Protein AF-0000000080796968 (afdb_homodimer)

InterPro domains:
  IPR023811 Conserved hypothetical protein CHP04076 [TIGR04076] (2-85)

Radius of gyration: 16.12 Å; Cα contacts (8 Å, |Δi|>4): 370; chains: 2; bounding box: 34×41×34 Å

Nearest PDB structures (foldseek):
  2we7-assembly1_A-3  TM=5.070E-01  e=3.712E-02  Mycolicibacterium smegmatis MC2 155
  3sic-assembly1_I-2  TM=3.598E-01  e=1.577E+00  unclassified
  2we7-assembly1_A-3  TM=5.068E-01  e=3.157E-02  Mycolicibacterium smegmatis MC2 155
  3sic-assembly1_I-2  TM=3.578E-01  e=1.694E+00  unclassified
  4g59-assembly2_B  TM=3.024E-01  e=2.744E+00  Mus musculus

Foldseek 3Di:
DKKKKFWCDKFFDDPQRDDGGWMWMDAPLDGDDTPGPDDPQQCVQCVVVRVVVNVPDDSVVVVCPQQKDWRPDDPGIIIIIHMDDD/DKKKKFWQDKFFDDPQRDDGGWMWMDAPLDGDDTPGPDDPQQCVQCVVVRVVVNVPDDSVVVVCPQQKDWRPDPPGIIIIIHMDDD

pLDDT: mean 94.82, std 6.51, range [63.03, 98.88]

Solvent-accessible surface area (backbone atoms only — not comparable to full-atom values): 9416 Å² total; per-residue (Å²): 113,32,40,35,39,30,29,72,40,71,40,78,53,53,92,78,63,76,48,69,70,39,37,42,32,32,42,90,65,16,46,65,49,60,71,58,64,41,41,45,65,45,44,64,73,40,45,68,58,51,55,45,38,74,73,69,46,57,49,53,84,75,69,22,66,91,22,44,49,65,37,79,55,80,82,54,23,42,42,30,27,36,54,43,80,90,115,31,41,33,39,29,30,72,40,70,38,79,54,52,93,77,63,76,49,68,70,39,38,42,32,30,44,89,65,15,46,66,49,58,71,57,62,42,43,46,64,47,46,64,74,39,45,68,59,52,56,44,38,74,73,70,45,55,50,52,84,75,69,21,64,92,22,45,50,63,38,79,56,78,83,54,24,42,44,29,27,37,52,43,80,88

Organism: Ignicoccus hospitalis (strain KIN4/I / DSM 18386 / JCM 14125) (NCBI:txid453591)

Structure (mmCIF, N/CA/C/O backbone):
data_AF-0000000080796968-model_v1
#
loop_
_entity.id
_entity.type
_entity.pdbx_description
1 polymer 'TIGR04076 family protein'
#
loop_
_atom_site.group_PDB
_atom_site.id
_atom_site.type_symbol
_atom_site.label_atom_id
_atom_site.label_alt_id
_atom_site.label_comp_id
_atom_site.label_asym_id
_atom_site.label_entity_id
_atom_site.label_seq_id
_atom_site.pdbx_PDB_ins_code
_atom_site.Cartn_x
_atom_site.Cartn_y
_atom_site.Cartn_z
_atom_site.occupancy
_atom_site.B_iso_or_equiv
_atom_site.auth_seq_id
_atom_site.auth_comp_id
_atom_site.auth_asym_id
_atom_site.auth_atom_id
_atom_site.pdbx_PDB_model_num
ATOM 1 N N . MET A 1 1 ? -17.609 6.738 -0.868 1 92.56 1 MET A N 1
ATOM 2 C CA . MET A 1 1 ? -16.75 7.438 0.094 1 92.56 1 MET A CA 1
ATOM 3 C C . MET A 1 1 ? -15.281 7.305 -0.282 1 92.56 1 MET A C 1
ATOM 5 O O . MET A 1 1 ? -14.805 6.207 -0.578 1 92.56 1 MET A O 1
ATOM 9 N N . LYS A 1 2 ? -14.695 8.477 -0.425 1 97.19 2 LYS A N 1
ATOM 10 C CA . LYS A 1 2 ? -13.297 8.555 -0.827 1 97.19 2 LYS A CA 1
ATOM 11 C C . LYS A 1 2 ? -12.422 9.078 0.313 1 97.19 2 LYS A C 1
ATOM 13 O O . LYS A 1 2 ? -12.844 9.953 1.07 1 97.19 2 LYS A O 1
ATOM 18 N N . VAL A 1 3 ? -11.289 8.461 0.49 1 98.69 3 VAL A N 1
ATOM 19 C CA . VAL A 1 3 ? -10.305 8.953 1.45 1 98.69 3 VAL A CA 1
ATOM 20 C C . VAL A 1 3 ? -9.031 9.367 0.719 1 98.69 3 VAL A C 1
ATOM 22 O O . VAL A 1 3 ? -8.477 8.586 -0.062 1 98.69 3 VAL A O 1
ATOM 25 N N . CYS A 1 4 ? -8.625 10.555 0.984 1 98.69 4 CYS A N 1
ATOM 26 C CA . CYS A 1 4 ? -7.402 11.031 0.353 1 98.69 4 CYS A CA 1
ATOM 27 C C . CYS A 1 4 ? -6.406 11.523 1.396 1 98.69 4 CYS A C 1
ATOM 29 O O . CYS A 1 4 ? -6.797 12.148 2.385 1 98.69 4 CYS A O 1
ATOM 31 N N . MET A 1 5 ? -5.168 11.188 1.136 1 98.44 5 MET A N 1
ATOM 32 C CA . MET A 1 5 ? -4.074 11.797 1.89 1 98.44 5 MET A CA 1
ATOM 33 C C . MET A 1 5 ? -3.33 12.82 1.036 1 98.44 5 MET A C 1
ATOM 35 O O . MET A 1 5 ? -2.785 12.477 -0.014 1 98.44 5 MET A O 1
ATOM 39 N N . ARG A 1 6 ? -3.268 14.031 1.568 1 98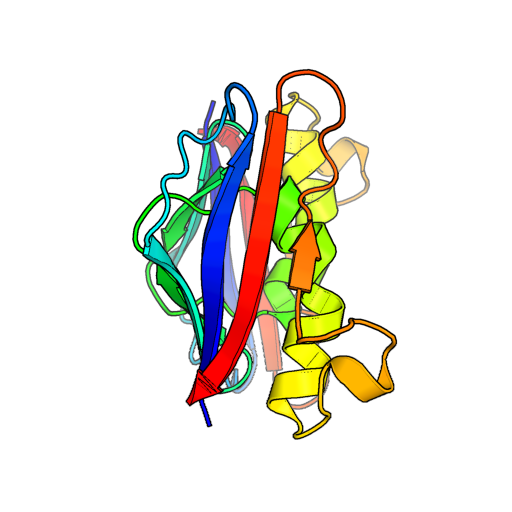.5 6 ARG A N 1
ATOM 40 C CA . ARG A 1 6 ? -2.65 15.133 0.835 1 98.5 6 ARG A CA 1
ATOM 41 C C . ARG A 1 6 ? -1.44 15.68 1.585 1 98.5 6 ARG A C 1
ATOM 43 O O . ARG A 1 6 ? -1.513 15.938 2.787 1 98.5 6 ARG A O 1
ATOM 50 N N . VAL A 1 7 ? -0.369 15.898 0.806 1 98.06 7 VAL A N 1
ATOM 51 C CA . VAL A 1 7 ? 0.823 16.484 1.412 1 98.06 7 VAL A CA 1
ATOM 52 C C . VAL A 1 7 ? 0.556 17.938 1.777 1 98.06 7 VAL A C 1
ATOM 54 O O . VAL A 1 7 ? 0.156 18.734 0.926 1 98.06 7 VAL A O 1
ATOM 57 N N . VAL A 1 8 ? 0.824 18.297 3.041 1 98.12 8 VAL A N 1
ATOM 58 C CA . VAL A 1 8 ? 0.531 19.641 3.488 1 98.12 8 VAL A CA 1
ATOM 59 C C . VAL A 1 8 ? 1.811 20.312 3.986 1 98.12 8 VAL A C 1
ATOM 61 O O . VAL A 1 8 ? 1.855 21.531 4.156 1 98.12 8 VAL A O 1
ATOM 64 N N . LYS A 1 9 ? 2.832 19.547 4.242 1 96.25 9 LYS A N 1
ATOM 65 C CA . LYS A 1 9 ? 4.102 20.094 4.707 1 96.25 9 LYS A CA 1
ATOM 66 C C . LYS A 1 9 ? 5.266 19.188 4.324 1 96.25 9 LYS A C 1
ATOM 68 O O . LYS A 1 9 ? 5.168 17.953 4.434 1 96.25 9 LYS A O 1
ATOM 73 N N . VAL A 1 10 ? 6.297 19.812 3.814 1 94.56 10 VAL A N 1
ATOM 74 C CA . VAL A 1 10 ? 7.551 19.109 3.545 1 94.56 10 VAL A CA 1
ATOM 75 C C . VAL A 1 10 ? 8.703 19.812 4.258 1 94.56 10 VAL A C 1
ATOM 77 O O . VAL A 1 10 ? 8.953 21 4.023 1 94.56 10 VAL A O 1
ATOM 80 N N . GLU A 1 11 ? 9.25 19.094 5.098 1 92.12 11 GLU A N 1
ATOM 81 C CA . GLU A 1 11 ? 10.445 19.594 5.766 1 92.12 11 GLU A CA 1
ATOM 82 C C . GLU A 1 11 ? 11.688 18.828 5.301 1 92.12 11 GLU A C 1
ATOM 84 O O . GLU A 1 11 ? 11.695 17.609 5.262 1 92.12 11 GLU A O 1
ATOM 89 N N . GLY A 1 12 ? 12.75 19.609 4.961 1 89.19 12 GLY A N 1
ATOM 90 C CA . GLY A 1 12 ? 13.93 18.953 4.422 1 89.19 12 GLY A CA 1
ATOM 91 C C . GLY A 1 12 ? 13.719 18.391 3.029 1 89.19 12 GLY A C 1
ATOM 92 O O . GLY A 1 12 ? 13.062 19.016 2.193 1 89.19 12 GLY A O 1
ATOM 93 N N . GLU A 1 13 ? 14.461 17.312 2.742 1 86.12 13 GLU A N 1
ATOM 94 C CA . GLU A 1 13 ? 14.352 16.672 1.433 1 86.12 13 GLU A CA 1
ATOM 95 C C . GLU A 1 13 ? 13.789 15.258 1.549 1 86.12 13 GLU A C 1
ATOM 97 O O . GLU A 1 13 ? 14.281 14.453 2.34 1 86.12 13 GLU A O 1
ATOM 102 N N . CYS A 1 14 ? 12.703 15.07 0.902 1 87.81 14 CYS A N 1
ATOM 103 C CA . CYS A 1 14 ? 12.094 13.742 0.838 1 87.81 14 CYS A CA 1
ATOM 104 C C . CYS A 1 14 ? 12.609 12.961 -0.36 1 87.81 14 CYS A C 1
ATOM 106 O O . CYS A 1 14 ? 12.602 13.461 -1.486 1 87.81 14 CYS A O 1
ATOM 108 N N . ALA A 1 15 ? 13.016 11.797 -0.134 1 86.06 15 ALA A N 1
ATOM 109 C CA . ALA A 1 15 ? 13.57 10.953 -1.192 1 86.06 15 ALA A CA 1
ATOM 110 C C . ALA A 1 15 ? 12.531 10.688 -2.279 1 86.06 15 ALA A C 1
ATOM 112 O O . ALA A 1 15 ? 12.883 10.531 -3.453 1 86.06 15 ALA A O 1
ATOM 113 N N . ALA A 1 16 ? 11.273 10.633 -1.904 1 89.69 16 ALA A N 1
ATOM 114 C CA . ALA A 1 16 ? 10.219 10.352 -2.869 1 89.69 16 ALA A CA 1
ATOM 115 C C . ALA A 1 16 ? 9.867 11.602 -3.68 1 89.69 16 ALA A C 1
ATOM 117 O O . ALA A 1 16 ? 9.133 11.516 -4.664 1 89.69 16 ALA A O 1
ATOM 118 N N . GLY A 1 17 ? 10.344 12.742 -3.246 1 92.56 17 GLY A N 1
ATOM 119 C CA . GLY A 1 17 ? 10.164 13.961 -4.02 1 92.56 17 GLY A CA 1
ATOM 120 C C . GLY A 1 17 ? 8.781 14.562 -3.869 1 92.56 17 GLY A C 1
ATOM 121 O O . GLY A 1 17 ? 8.281 15.219 -4.785 1 92.56 17 GLY A O 1
ATOM 122 N N . TYR A 1 18 ? 8.133 14.305 -2.775 1 95.31 18 TYR A N 1
ATOM 123 C CA . TYR A 1 18 ? 6.797 14.852 -2.555 1 95.31 18 TYR A CA 1
ATOM 124 C C . TYR A 1 18 ? 6.848 16.359 -2.406 1 95.31 18 TYR A C 1
ATOM 126 O O . TYR A 1 18 ? 7.816 16.906 -1.877 1 95.31 18 TYR A O 1
ATOM 134 N N . GLU A 1 19 ? 5.812 17.016 -2.887 1 96.06 19 GLU A N 1
ATOM 135 C CA . GLU A 1 19 ? 5.566 18.438 -2.717 1 96.06 19 GLU A CA 1
ATOM 136 C C . GLU A 1 19 ? 4.172 18.703 -2.162 1 96.06 19 GLU A C 1
ATOM 138 O O . GLU A 1 19 ? 3.27 17.875 -2.326 1 96.06 19 GLU A O 1
ATOM 143 N N . VAL A 1 20 ? 4.086 19.812 -1.538 1 97.56 20 VAL A N 1
ATOM 144 C CA . VAL A 1 20 ? 2.779 20.203 -1.013 1 97.56 20 VAL A CA 1
ATOM 145 C C . VAL A 1 20 ? 1.735 20.141 -2.125 1 97.56 20 VAL A C 1
ATOM 147 O O . VAL A 1 20 ? 1.971 20.625 -3.232 1 97.56 20 VAL A O 1
ATOM 150 N N . GLY A 1 21 ? 0.629 19.516 -1.88 1 98.31 21 GLY A N 1
ATOM 151 C CA . GLY A 1 21 ? -0.431 19.406 -2.869 1 98.31 21 GLY A CA 1
ATOM 152 C C . GLY A 1 21 ? -0.539 18.016 -3.473 1 98.31 21 GLY A C 1
ATOM 153 O O . GLY A 1 21 ? -1.586 17.656 -4.008 1 98.31 21 GLY A O 1
ATOM 154 N N . ASP A 1 22 ? 0.56 17.203 -3.484 1 98.19 22 ASP A N 1
ATOM 155 C CA . ASP A 1 22 ? 0.493 15.82 -3.934 1 98.19 22 ASP A CA 1
ATOM 156 C C . ASP A 1 22 ? -0.497 15.023 -3.092 1 98.19 22 ASP A C 1
ATOM 158 O O . ASP A 1 22 ? -0.634 15.258 -1.89 1 98.19 22 ASP A O 1
ATOM 162 N N . GLU A 1 23 ? -1.2 14.047 -3.736 1 98.38 23 GLU A N 1
ATOM 163 C CA . GLU A 1 23 ? -2.189 13.273 -2.988 1 98.38 23 GLU A CA 1
ATOM 164 C C . GLU A 1 23 ? -2.221 11.82 -3.453 1 98.38 23 GLU A C 1
ATOM 166 O O . GLU A 1 23 ? -1.837 11.516 -4.586 1 98.38 23 GLU A O 1
ATOM 171 N N . ILE A 1 24 ? -2.594 10.945 -2.66 1 98.62 24 ILE A N 1
ATOM 172 C CA . ILE A 1 24 ? -2.939 9.539 -2.848 1 98.62 24 ILE A CA 1
ATOM 173 C C . ILE A 1 24 ? -4.375 9.297 -2.393 1 98.62 24 ILE A C 1
ATOM 175 O O . ILE A 1 24 ? -4.742 9.633 -1.264 1 98.62 24 ILE A O 1
ATOM 179 N N . CYS A 1 25 ? -5.188 8.656 -3.246 1 98.88 25 CYS A N 1
ATOM 180 C CA . CYS A 1 25 ? -6.598 8.539 -2.889 1 98.88 25 CYS A CA 1
ATOM 181 C C . CYS A 1 25 ? -7.062 7.094 -2.969 1 98.88 25 CYS A C 1
ATOM 183 O O . CYS A 1 25 ? -6.547 6.316 -3.773 1 98.88 25 CYS A O 1
ATOM 185 N N . PHE A 1 26 ? -8.031 6.852 -2.186 1 98.75 26 PHE A N 1
ATOM 186 C CA . PHE A 1 26 ? -8.562 5.512 -1.976 1 98.75 26 PHE A CA 1
ATOM 187 C C . PHE A 1 26 ? -10.086 5.516 -2.053 1 98.75 26 PHE A C 1
ATOM 189 O O . PHE A 1 26 ? -10.734 6.465 -1.607 1 98.75 26 PHE A O 1
ATOM 196 N N . GLU A 1 27 ? -10.625 4.484 -2.559 1 98.06 27 GLU A N 1
ATOM 197 C CA . GLU A 1 27 ? -12.07 4.273 -2.641 1 98.06 27 GLU A CA 1
ATOM 198 C C . GLU A 1 27 ? -12.414 2.787 -2.662 1 98.06 27 GLU A C 1
ATOM 200 O O . GLU A 1 27 ? -11.75 2.004 -3.348 1 98.06 27 GLU A O 1
ATOM 205 N N . GLY A 1 28 ? -13.414 2.428 -1.859 1 95.94 28 GLY A N 1
ATOM 206 C CA . GLY A 1 28 ? -13.82 1.032 -1.854 1 95.94 28 GLY A CA 1
ATOM 207 C C . GLY A 1 28 ? -12.695 0.085 -1.483 1 95.94 28 GLY A C 1
ATOM 208 O O . GLY A 1 28 ? -12.531 -0.965 -2.107 1 95.94 28 GLY A O 1
ATOM 209 N N . PHE A 1 29 ? -11.758 0.47 -0.644 1 96.06 29 PHE A N 1
ATOM 210 C CA . PHE A 1 29 ? -10.602 -0.262 -0.144 1 96.06 29 PHE A CA 1
ATOM 211 C C . PHE A 1 29 ? -9.594 -0.514 -1.261 1 96.06 29 PHE A C 1
ATOM 213 O O . PHE A 1 29 ? -8.945 -1.562 -1.295 1 96.06 29 PHE A O 1
ATOM 220 N N . ARG A 1 30 ? -9.57 0.388 -2.166 1 97.94 30 ARG A N 1
ATOM 221 C CA . ARG A 1 30 ? -8.609 0.354 -3.258 1 97.94 30 ARG A CA 1
ATOM 222 C C . ARG A 1 30 ? -7.867 1.683 -3.379 1 97.94 30 ARG A C 1
ATOM 224 O O . ARG A 1 30 ? -8.469 2.748 -3.211 1 97.94 30 ARG A O 1
ATOM 231 N N . LEU A 1 31 ? -6.523 1.643 -3.588 1 98.69 31 LEU A N 1
ATOM 232 C CA . LEU A 1 31 ? -5.793 2.814 -4.055 1 98.69 31 LEU A CA 1
ATOM 233 C C . LEU A 1 31 ? -6.156 3.146 -5.496 1 98.69 31 LEU A C 1
ATOM 235 O O . LEU A 1 31 ? -5.949 2.33 -6.398 1 98.69 31 LEU A O 1
ATOM 239 N N . VAL A 1 32 ? -6.691 4.34 -5.695 1 98.31 32 VAL A N 1
ATOM 240 C CA . VAL A 1 32 ? -7.336 4.57 -6.984 1 98.31 32 VAL A CA 1
ATOM 241 C C . VAL A 1 32 ? -6.566 5.633 -7.762 1 98.31 32 VAL A C 1
ATOM 243 O O . VAL A 1 32 ? -6.656 5.699 -8.992 1 98.31 32 VAL A O 1
ATOM 246 N N . SER A 1 33 ? -5.828 6.457 -7.16 1 97.94 33 SER A N 1
ATOM 247 C CA . SER A 1 33 ? -5.094 7.5 -7.867 1 97.94 33 SER A CA 1
ATOM 248 C C . SER A 1 33 ? -3.969 8.062 -7.004 1 97.94 33 SER A C 1
ATOM 250 O O . SER A 1 33 ? -3.977 7.902 -5.781 1 97.94 33 SER A O 1
ATOM 252 N N . PHE A 1 34 ? -2.979 8.648 -7.684 1 98.31 34 PHE A N 1
ATOM 253 C CA . PHE A 1 34 ? -1.877 9.352 -7.031 1 98.31 34 PHE A CA 1
ATOM 254 C C . PHE A 1 34 ? -1.271 10.391 -7.965 1 98.31 34 PHE A C 1
ATOM 256 O O . PHE A 1 34 ? -1.361 10.266 -9.188 1 98.31 34 PHE A O 1
ATOM 263 N N . THR A 1 35 ? -0.741 11.414 -7.391 1 98.19 35 THR A N 1
ATOM 264 C CA . THR A 1 35 ? -0.09 12.477 -8.141 1 98.19 35 THR A CA 1
ATOM 265 C C . THR A 1 35 ? 1.322 12.062 -8.555 1 98.19 35 THR A C 1
ATOM 267 O O . THR A 1 35 ? 1.781 12.406 -9.648 1 98.19 35 THR A O 1
ATOM 270 N N . LYS A 1 36 ? 2.004 11.344 -7.672 1 97.44 36 LYS A N 1
ATOM 271 C CA . LYS A 1 36 ? 3.354 10.812 -7.836 1 97.44 36 LYS A CA 1
ATOM 272 C C . LYS A 1 36 ? 3.439 9.375 -7.328 1 97.44 36 LYS A C 1
ATOM 274 O O . LYS A 1 36 ? 2.59 8.93 -6.555 1 97.44 36 LYS A O 1
ATOM 279 N N . PRO A 1 37 ? 4.488 8.656 -7.801 1 97.94 37 PRO A N 1
ATOM 280 C CA . PRO A 1 37 ? 4.668 7.305 -7.273 1 97.94 37 PRO A CA 1
ATOM 281 C C . PRO A 1 37 ? 4.578 7.246 -5.75 1 97.94 37 PRO A C 1
ATOM 283 O O . PRO A 1 37 ? 5.07 8.148 -5.066 1 97.94 37 PRO A O 1
ATOM 286 N N . VAL A 1 38 ? 3.949 6.254 -5.258 1 98.12 38 VAL A N 1
ATOM 287 C CA . VAL A 1 38 ? 3.537 6.191 -3.859 1 98.12 38 VAL A CA 1
ATOM 288 C C . VAL A 1 38 ? 4.652 5.574 -3.02 1 98.12 38 VAL A C 1
ATOM 290 O O . VAL A 1 38 ? 4.953 4.387 -3.156 1 98.12 38 VAL A O 1
ATOM 293 N N . CYS A 1 39 ? 5.172 6.418 -2.18 1 96.75 39 CYS A N 1
ATOM 294 C CA . CYS A 1 39 ? 6.207 5.934 -1.271 1 96.75 39 CYS A CA 1
ATOM 295 C C . CYS A 1 39 ? 5.668 4.832 -0.368 1 96.75 39 CYS A C 1
ATOM 297 O O . CYS A 1 39 ? 4.664 5.02 0.32 1 96.75 39 CYS A O 1
ATOM 299 N N . LEU A 1 40 ? 6.367 3.686 -0.343 1 96.62 40 LEU A N 1
ATOM 300 C CA . LEU A 1 40 ? 5.891 2.535 0.418 1 96.62 40 LEU A CA 1
ATOM 301 C C . LEU A 1 40 ? 6.004 2.791 1.917 1 96.62 40 LEU A C 1
ATOM 303 O O . LEU A 1 40 ? 5.207 2.27 2.701 1 96.62 40 LEU A O 1
ATOM 307 N N . HIS A 1 41 ? 7.031 3.625 2.391 1 95.12 41 HIS A N 1
ATOM 308 C CA . HIS A 1 41 ? 7.152 3.957 3.807 1 95.12 41 HIS A CA 1
ATOM 309 C C . HIS A 1 41 ? 5.957 4.773 4.285 1 95.12 41 HIS A C 1
ATOM 311 O O . HIS A 1 41 ? 5.367 4.469 5.324 1 95.12 41 HIS A O 1
ATOM 317 N N . LEU A 1 42 ? 5.609 5.766 3.547 1 95.81 42 LEU A N 1
ATOM 318 C CA . LEU A 1 42 ? 4.445 6.578 3.879 1 95.81 42 LEU A CA 1
ATOM 319 C C . LEU A 1 42 ? 3.166 5.75 3.824 1 95.81 42 LEU A C 1
ATOM 321 O O . LEU A 1 42 ? 2.34 5.816 4.738 1 95.81 42 LEU A O 1
ATOM 325 N N . LEU A 1 43 ? 3.076 5.031 2.758 1 97.25 43 LEU A N 1
ATOM 326 C CA . LEU A 1 43 ? 1.883 4.211 2.59 1 97.25 43 LEU A CA 1
ATOM 327 C C . LEU A 1 43 ? 1.719 3.246 3.76 1 97.25 43 LEU A C 1
ATOM 329 O O . LEU A 1 43 ? 0.633 3.137 4.332 1 97.25 43 LEU A O 1
ATOM 333 N N . ALA A 1 44 ? 2.768 2.547 4.086 1 96.5 44 ALA A N 1
ATOM 334 C CA . ALA A 1 44 ? 2.719 1.574 5.172 1 96.5 44 ALA A CA 1
ATOM 335 C C . ALA A 1 44 ? 2.289 2.234 6.48 1 96.5 44 ALA A C 1
ATOM 337 O O . ALA A 1 44 ? 1.541 1.646 7.262 1 96.5 44 ALA A O 1
ATOM 338 N N . SER A 1 45 ? 2.754 3.4 6.73 1 95.06 45 SER A N 1
ATOM 339 C CA . SER A 1 45 ? 2.449 4.098 7.973 1 95.06 45 SER A CA 1
ATOM 340 C C . SER A 1 45 ? 1.006 4.59 7.992 1 95.06 45 SER A C 1
ATOM 342 O O . SER A 1 45 ? 0.431 4.801 9.062 1 95.06 45 SER A O 1
ATOM 344 N N . ALA A 1 46 ? 0.4 4.691 6.879 1 97.38 46 ALA A N 1
ATOM 345 C CA . ALA A 1 46 ? -0.911 5.332 6.801 1 97.38 46 ALA A CA 1
ATOM 346 C C . ALA A 1 46 ? -2.014 4.297 6.586 1 97.38 46 ALA A C 1
ATOM 348 O O . ALA A 1 46 ? -3.197 4.598 6.766 1 97.38 46 ALA A O 1
ATOM 349 N N . LEU A 1 47 ? -1.628 3.158 6.172 1 97.81 47 LEU A N 1
ATOM 350 C CA . LEU A 1 47 ? -2.572 2.18 5.645 1 97.81 47 LEU A CA 1
ATOM 351 C C . LEU A 1 47 ? -3.65 1.854 6.672 1 97.81 47 LEU A C 1
ATOM 353 O O . LEU A 1 47 ? -4.836 1.813 6.34 1 97.81 47 LEU A O 1
ATOM 357 N N . HIS A 1 48 ? -3.309 1.679 7.918 1 97 48 HIS A N 1
ATOM 358 C CA . HIS A 1 48 ? -4.262 1.307 8.961 1 97 48 HIS A CA 1
ATOM 359 C C . HIS A 1 48 ? -5.273 2.422 9.203 1 97 48 HIS A C 1
ATOM 361 O O . HIS A 1 48 ? -6.457 2.154 9.43 1 97 48 HIS A O 1
ATOM 367 N N . VAL A 1 49 ? -4.852 3.607 9.188 1 97.88 49 VAL A N 1
ATOM 368 C CA . VAL A 1 49 ? -5.73 4.75 9.398 1 97.88 49 VAL A CA 1
ATOM 369 C C . VAL A 1 49 ? -6.68 4.906 8.211 1 97.88 49 VAL A C 1
ATOM 371 O O . VAL A 1 49 ? -7.891 5.055 8.391 1 97.88 49 VAL A O 1
ATOM 374 N N . VAL A 1 50 ? -6.113 4.762 7.023 1 98.25 50 VAL A N 1
ATOM 375 C CA . VAL A 1 50 ? -6.898 4.867 5.797 1 98.25 50 VAL A CA 1
ATOM 376 C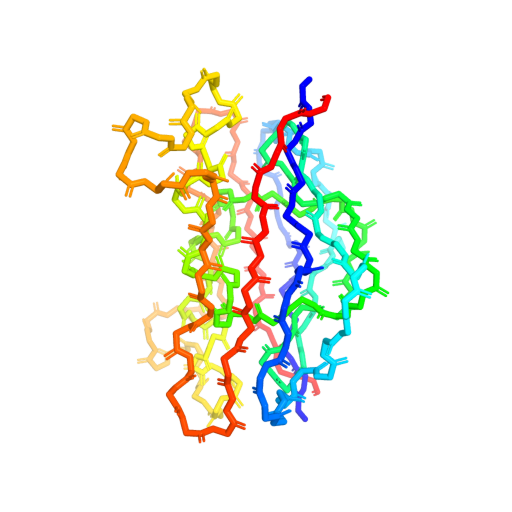 C . VAL A 1 50 ? -7.992 3.801 5.789 1 98.25 50 VAL A C 1
ATOM 378 O O . VAL A 1 50 ? -9.148 4.094 5.484 1 98.25 50 VAL A O 1
ATOM 381 N N . TYR A 1 51 ? -7.594 2.625 6.223 1 97.69 51 TYR A N 1
ATOM 382 C CA . TYR A 1 51 ? -8.531 1.508 6.266 1 97.69 51 TYR A CA 1
ATOM 383 C C . TYR A 1 51 ? -9.719 1.83 7.156 1 97.69 51 TYR A C 1
ATOM 385 O O . TYR A 1 51 ? -10.875 1.635 6.758 1 97.69 51 TYR A O 1
ATOM 393 N N . ALA A 1 52 ? -9.438 2.289 8.312 1 98.06 52 ALA A N 1
ATOM 394 C CA . ALA A 1 52 ? -10.484 2.635 9.266 1 98.06 52 ALA A CA 1
ATOM 395 C C . ALA A 1 52 ? -11.344 3.785 8.75 1 98.06 52 ALA A C 1
ATOM 397 O O . ALA A 1 52 ? -12.562 3.777 8.906 1 98.06 52 ALA A O 1
ATOM 398 N N . MET A 1 53 ? -10.75 4.707 8.086 1 98.31 53 MET A N 1
ATOM 399 C CA . MET A 1 53 ? -11.477 5.863 7.57 1 98.31 53 MET A CA 1
ATOM 400 C C . MET A 1 53 ? -12.438 5.457 6.461 1 98.31 53 MET A C 1
ATOM 402 O O . MET A 1 53 ? -13.508 6.039 6.316 1 98.31 53 MET A O 1
ATOM 406 N N . LEU A 1 54 ? -12.07 4.465 5.738 1 98 54 LEU A N 1
ATOM 407 C CA . LEU A 1 54 ? -12.93 3.971 4.672 1 98 54 LEU A CA 1
ATOM 408 C C . LEU A 1 54 ? -14.188 3.328 5.238 1 98 54 LEU A C 1
ATOM 410 O O . LEU A 1 54 ? -15.18 3.148 4.523 1 98 54 LEU A O 1
ATOM 414 N N . LYS A 1 55 ? -14.164 3.035 6.496 1 97.38 55 LYS A N 1
ATOM 415 C CA . LYS A 1 55 ? -15.336 2.498 7.172 1 97.38 55 LYS A CA 1
ATOM 416 C C . LYS A 1 55 ? -16.047 3.578 7.988 1 97.38 55 LYS A C 1
ATOM 418 O O . LYS A 1 55 ? -16.953 3.281 8.766 1 97.38 55 LYS A O 1
ATOM 423 N N . GLY A 1 56 ? -15.609 4.785 7.875 1 97.06 56 GLY A N 1
ATOM 424 C CA . GLY A 1 56 ? -16.344 5.906 8.445 1 97.06 56 GLY A CA 1
ATOM 425 C C . GLY A 1 56 ? -15.766 6.391 9.758 1 97.06 56 GLY A C 1
ATOM 426 O O . GLY A 1 56 ? -16.344 7.254 10.414 1 97.06 56 GLY A O 1
ATOM 427 N N . ILE A 1 57 ? -14.633 5.887 10.195 1 97.75 57 ILE A N 1
ATOM 428 C CA . ILE A 1 57 ? -14.008 6.312 11.445 1 97.75 57 ILE A CA 1
ATOM 429 C C . ILE A 1 57 ? -13.18 7.574 11.203 1 97.75 57 ILE A C 1
ATOM 431 O O . ILE A 1 57 ? -12.453 7.668 10.211 1 97.75 57 ILE A O 1
ATOM 435 N N . ASN A 1 58 ? -13.344 8.547 12.031 1 96.94 58 ASN A N 1
ATOM 436 C CA . ASN A 1 58 ? -12.539 9.758 11.93 1 96.94 58 ASN A CA 1
ATOM 437 C C . ASN A 1 58 ? -11.125 9.539 12.453 1 96.94 58 ASN A C 1
ATOM 439 O O . ASN A 1 58 ? -10.922 8.867 13.469 1 96.94 58 ASN A O 1
ATOM 443 N N . PRO A 1 59 ? -10.18 10.141 11.742 1 96.94 59 PRO A N 1
ATOM 444 C CA . PRO A 1 59 ? -8.797 9.938 12.188 1 96.94 59 PRO A CA 1
ATOM 445 C C . PRO A 1 59 ? -8.555 10.445 13.602 1 96.94 59 PRO A C 1
ATOM 447 O O . PRO A 1 59 ? -7.703 9.906 14.32 1 96.94 59 PRO A O 1
ATOM 450 N N . GLU A 1 60 ? -9.273 11.414 14.07 1 96.38 60 GLU A N 1
ATOM 451 C CA . GLU A 1 60 ? -9.117 11.945 15.422 1 96.38 60 GLU A CA 1
ATOM 452 C C . GLU A 1 60 ? -9.453 10.891 16.469 1 96.38 60 GLU A C 1
ATOM 454 O O . GLU A 1 60 ? -8.867 10.883 17.562 1 96.38 60 GLU A O 1
ATOM 459 N N . GLU A 1 61 ? -10.375 10.078 16.172 1 96.69 61 GLU A N 1
ATOM 460 C CA . GLU A 1 61 ? -10.75 9 17.078 1 96.69 61 GLU A CA 1
ATOM 461 C C . GLU A 1 61 ? -9.602 8.023 17.266 1 96.69 61 GLU A C 1
ATOM 463 O O . GLU A 1 61 ? -9.594 7.242 18.234 1 96.69 61 GLU A O 1
ATOM 468 N N . MET A 1 62 ? -8.664 8.055 16.328 1 96.69 62 MET A N 1
ATOM 469 C CA . MET A 1 62 ? -7.512 7.156 16.406 1 96.69 62 MET A CA 1
ATOM 470 C C . MET A 1 62 ? -6.281 7.895 16.906 1 96.69 62 MET A C 1
ATOM 472 O O . MET A 1 62 ? -5.172 7.363 16.875 1 96.69 62 MET A O 1
ATOM 476 N N . GLY A 1 63 ? -6.473 9.164 17.297 1 96.62 63 GLY A N 1
A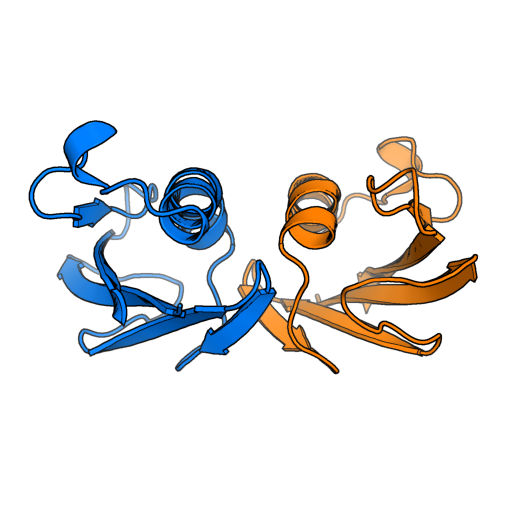TOM 477 C CA . GLY A 1 63 ? -5.387 9.906 17.906 1 96.62 63 GLY A CA 1
ATOM 478 C C . GLY A 1 63 ? -4.641 10.797 16.938 1 96.62 63 GLY A C 1
ATOM 479 O O . GLY A 1 63 ? -3.607 11.375 17.281 1 96.62 63 GLY A O 1
ATOM 480 N N . PHE A 1 64 ? -5.129 10.852 15.742 1 96.81 64 PHE A N 1
ATOM 481 C CA . PHE A 1 64 ? -4.484 11.719 14.766 1 96.81 64 PHE A CA 1
ATOM 482 C C . PHE A 1 64 ? -5.121 13.102 14.758 1 96.81 64 PHE A C 1
ATOM 484 O O . PHE A 1 64 ? -6.141 13.32 14.102 1 96.81 64 PHE A O 1
ATOM 491 N N . GLU A 1 65 ? -4.488 13.93 15.414 1 96.44 65 GLU A N 1
ATOM 492 C CA . GLU A 1 65 ? -5.008 15.289 15.562 1 96.44 65 GLU A CA 1
ATOM 493 C C . GLU A 1 65 ? -5.082 15.992 14.211 1 96.44 65 GLU A C 1
ATOM 495 O O . GLU A 1 65 ? -4.109 16 13.453 1 96.44 65 GLU A O 1
ATOM 500 N N . ASP A 1 66 ? -6.219 16.547 13.922 1 96.88 66 ASP A N 1
ATOM 501 C CA . ASP A 1 66 ? -6.492 17.297 12.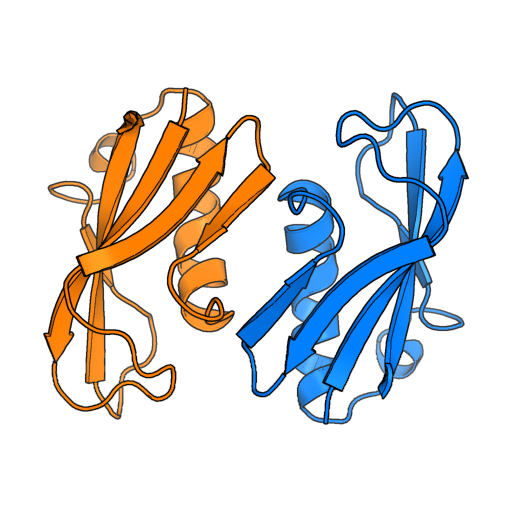695 1 96.88 66 ASP A CA 1
ATOM 502 C C . ASP A 1 66 ? -6.32 16.391 11.469 1 96.88 66 ASP A C 1
ATOM 504 O O . ASP A 1 66 ? -6.105 16.891 10.359 1 96.88 66 ASP A O 1
ATOM 508 N N . GLY A 1 67 ? -6.219 15.133 11.727 1 97.5 67 GLY A N 1
ATOM 509 C CA . GLY A 1 67 ? -6.062 14.172 10.648 1 97.5 67 GLY A CA 1
ATOM 510 C C . GLY A 1 67 ? -4.668 14.164 10.047 1 97.5 67 GLY A C 1
ATOM 511 O O . GLY A 1 67 ? -4.492 13.82 8.875 1 97.5 67 GLY A O 1
ATOM 512 N N . LEU A 1 68 ? -3.744 14.648 10.828 1 97.94 68 LEU A N 1
ATOM 513 C CA . LEU A 1 68 ? -2.385 14.773 10.32 1 97.94 68 LEU A CA 1
ATOM 514 C C . LEU A 1 68 ? -1.574 13.516 10.625 1 97.94 68 LEU A C 1
ATOM 516 O O . LEU A 1 68 ? -1.707 12.938 11.703 1 97.94 68 LEU A O 1
ATOM 520 N N . LEU A 1 69 ? -0.802 13.109 9.664 1 96.88 69 LEU A N 1
ATOM 521 C CA . LEU A 1 69 ? 0.118 11.984 9.781 1 96.88 69 LEU A CA 1
ATOM 522 C C . LEU A 1 69 ? 1.467 12.312 9.156 1 96.88 69 LEU A C 1
ATOM 524 O O . LEU A 1 69 ? 1.525 12.922 8.086 1 96.88 69 LEU A O 1
ATOM 528 N N . ARG A 1 70 ? 2.51 11.953 9.789 1 94.06 70 ARG A N 1
ATOM 529 C CA . ARG A 1 70 ? 3.854 12.242 9.305 1 94.06 70 ARG A CA 1
ATOM 530 C C . ARG A 1 70 ? 4.543 10.977 8.812 1 94.06 70 ARG A C 1
ATOM 532 O O . ARG A 1 70 ? 4.426 9.922 9.438 1 94.06 70 ARG A O 1
ATOM 539 N N . CYS A 1 71 ? 5.223 11.148 7.695 1 93.69 71 CYS A N 1
ATOM 540 C CA . CYS A 1 71 ? 6.047 10.039 7.223 1 93.69 71 CYS A CA 1
ATOM 541 C C . CYS A 1 71 ? 7.059 9.625 8.281 1 93.69 71 CYS A C 1
ATOM 543 O O . CYS A 1 71 ? 7.645 10.477 8.961 1 93.69 71 CYS A O 1
ATOM 545 N N . PRO A 1 72 ? 7.426 8.383 8.328 1 90.38 72 PRO A N 1
ATOM 546 C CA . PRO A 1 72 ? 8.258 7.887 9.422 1 90.38 72 PRO A CA 1
ATOM 547 C C . PRO A 1 72 ? 9.75 8.125 9.18 1 90.38 72 PRO A C 1
ATOM 549 O O . PRO A 1 72 ? 10.57 7.848 10.055 1 90.38 72 PRO A O 1
ATOM 552 N N . ASP A 1 73 ? 10.156 8.617 8.008 1 83.06 73 ASP A N 1
ATOM 553 C CA . ASP A 1 73 ? 11.57 8.836 7.727 1 83.06 73 ASP A CA 1
ATOM 554 C C . ASP A 1 73 ? 12.125 9.977 8.586 1 83.06 73 ASP A C 1
ATOM 556 O O . ASP A 1 73 ? 11.758 11.133 8.406 1 83.06 73 ASP A O 1
ATOM 560 N N . PRO A 1 74 ? 13.102 9.805 9.516 1 75.19 74 PRO A N 1
ATOM 561 C CA . PRO A 1 74 ? 13.609 10.836 10.422 1 75.19 74 PRO A CA 1
ATOM 562 C C . PRO A 1 74 ? 14.664 11.727 9.773 1 75.19 74 PRO A C 1
ATOM 564 O O . PRO A 1 74 ? 14.938 12.82 10.266 1 75.19 74 PRO A O 1
ATOM 567 N N . LYS A 1 75 ? 15.531 11.273 9.008 1 69.31 75 LYS A N 1
ATOM 568 C CA . LYS A 1 75 ? 16.797 11.914 8.664 1 69.31 75 LYS A CA 1
ATOM 569 C C . LYS A 1 75 ? 16.578 13.086 7.707 1 69.31 75 LYS A C 1
ATOM 571 O O . LYS A 1 75 ? 17.078 14.188 7.941 1 69.31 75 LYS A O 1
ATOM 576 N N . ARG A 1 76 ? 16.062 12.828 6.508 1 63.06 76 ARG A N 1
ATOM 577 C CA . ARG A 1 76 ? 16.234 13.773 5.414 1 63.06 76 ARG A CA 1
ATOM 578 C C . ARG A 1 76 ? 15.086 14.766 5.363 1 63.06 76 ARG A C 1
ATOM 580 O O . ARG A 1 76 ? 15.219 15.859 4.812 1 63.06 76 ARG A O 1
ATOM 587 N N . GLY A 1 77 ? 14.07 14.398 6.141 1 71.12 77 GLY A N 1
ATOM 588 C CA . GLY A 1 77 ? 12.891 15.25 6.059 1 71.12 77 GLY A CA 1
ATOM 589 C C . GLY A 1 77 ? 11.625 14.57 6.523 1 71.12 77 GLY A C 1
ATOM 590 O O . GLY A 1 77 ? 11.641 13.383 6.867 1 71.12 77 GLY A O 1
ATOM 591 N N . SER A 1 78 ? 10.781 15.398 6.953 1 85.5 78 SER A N 1
ATOM 592 C CA . SER A 1 78 ? 9.477 14.906 7.387 1 85.5 78 SER A CA 1
ATOM 593 C C . SER A 1 78 ? 8.367 15.406 6.461 1 85.5 78 SER A C 1
ATOM 595 O O . SER A 1 78 ? 8.297 16.594 6.148 1 85.5 78 SER A O 1
ATOM 597 N N . VAL A 1 79 ? 7.672 14.461 5.855 1 94.75 79 VAL A N 1
ATOM 598 C CA . VAL A 1 79 ? 6.484 14.797 5.074 1 94.75 79 VAL A CA 1
ATOM 599 C C . VAL A 1 79 ? 5.234 14.617 5.93 1 94.75 79 VAL A C 1
ATOM 601 O O . VAL A 1 79 ? 5.051 13.57 6.562 1 94.75 79 VAL A O 1
ATOM 604 N N . THR A 1 80 ? 4.453 15.633 5.957 1 96.88 80 THR A N 1
ATOM 605 C CA . THR A 1 80 ? 3.18 15.562 6.664 1 96.88 80 THR A CA 1
ATOM 606 C C . THR A 1 80 ? 2.014 15.539 5.68 1 96.88 80 THR A C 1
ATOM 608 O O . THR A 1 80 ? 1.975 16.328 4.738 1 96.88 80 THR A O 1
ATOM 611 N N . VAL A 1 81 ? 1.155 14.672 5.922 1 98.12 81 VAL A N 1
ATOM 612 C CA . VAL A 1 81 ? -0.039 14.586 5.09 1 98.12 81 VAL A CA 1
ATOM 613 C C . VAL A 1 81 ? -1.282 14.828 5.941 1 98.12 81 VAL A C 1
ATOM 615 O O . VAL A 1 81 ? -1.279 14.562 7.145 1 98.12 81 VAL A O 1
ATOM 618 N N . LYS A 1 82 ? -2.27 15.312 5.309 1 98.56 82 LYS A N 1
ATOM 619 C CA . LYS A 1 82 ? -3.6 15.414 5.898 1 98.56 82 LYS A CA 1
ATOM 620 C C . LYS A 1 82 ? -4.555 14.391 5.289 1 98.56 82 LYS A C 1
ATOM 622 O O . LYS A 1 82 ? -4.688 14.312 4.066 1 98.56 82 LYS A O 1
ATOM 627 N N . LEU A 1 83 ? -5.188 13.578 6.113 1 98.38 83 LEU A N 1
ATOM 628 C CA . LEU A 1 83 ? -6.176 12.586 5.715 1 98.38 83 LEU A CA 1
ATOM 629 C C . LEU A 1 83 ? -7.582 13.172 5.742 1 98.38 83 LEU A C 1
ATOM 631 O O . LEU A 1 83 ? -8.008 13.734 6.758 1 98.38 83 LEU A O 1
ATOM 635 N N . GLU A 1 84 ? -8.234 12.938 4.648 1 96.94 84 GLU A N 1
ATOM 636 C CA . GLU A 1 84 ? -9.57 13.531 4.547 1 96.94 84 GLU A CA 1
ATOM 637 C C . GLU A 1 84 ? -10.531 12.602 3.814 1 96.94 84 GLU A C 1
ATOM 639 O O . GLU A 1 84 ? -10.125 11.859 2.916 1 96.94 84 GLU A O 1
ATOM 644 N N . ARG A 1 85 ? -11.812 12.703 4.23 1 96.12 85 ARG A N 1
ATOM 645 C CA . ARG A 1 85 ? -12.898 12.023 3.518 1 96.12 85 ARG A CA 1
ATOM 646 C C . ARG A 1 85 ? -13.586 12.977 2.547 1 96.12 85 ARG A C 1
ATOM 648 O O . ARG A 1 85 ? -13.828 14.141 2.875 1 96.12 85 ARG A O 1
ATOM 655 N N . ARG A 1 86 ? -13.703 12.445 1.363 1 93.25 86 ARG A N 1
ATOM 656 C CA . ARG A 1 86 ? -14.367 13.227 0.324 1 93.25 86 ARG A CA 1
ATOM 657 C C . ARG A 1 86 ? -15.539 12.453 -0.277 1 93.25 86 ARG A C 1
ATOM 659 O O . ARG A 1 86 ? -15.523 11.219 -0.323 1 93.25 86 ARG A O 1
ATOM 666 N N . MET B 1 1 ? 16.141 -1.623 -10.188 1 92.44 1 MET B N 1
ATOM 667 C CA . MET B 1 1 ? 15.492 -2.898 -9.891 1 92.44 1 MET B CA 1
ATOM 668 C C . MET B 1 1 ? 14 -2.705 -9.633 1 92.44 1 MET B C 1
ATOM 670 O O . MET B 1 1 ? 13.609 -1.819 -8.875 1 92.44 1 MET B O 1
ATOM 674 N N . LYS B 1 2 ? 13.258 -3.424 -10.438 1 97.31 2 LYS B N 1
ATOM 675 C CA . LYS B 1 2 ? 11.805 -3.338 -10.375 1 97.31 2 LYS B CA 1
ATOM 676 C C . LYS B 1 2 ? 11.203 -4.629 -9.828 1 97.31 2 LYS B C 1
ATOM 678 O O . LYS B 1 2 ? 11.688 -5.723 -10.133 1 97.31 2 LYS B O 1
ATOM 683 N N . VAL B 1 3 ? 10.242 -4.496 -8.953 1 98.69 3 VAL B N 1
ATOM 684 C CA . VAL B 1 3 ? 9.5 -5.648 -8.469 1 98.69 3 VAL B CA 1
ATOM 685 C C . VAL B 1 3 ? 8.031 -5.535 -8.891 1 98.69 3 VAL B C 1
ATOM 687 O O . VAL B 1 3 ? 7.391 -4.512 -8.656 1 98.69 3 VAL B O 1
ATOM 690 N N . CYS B 1 4 ? 7.566 -6.562 -9.5 1 98.69 4 CYS B N 1
ATOM 691 C CA . CYS B 1 4 ? 6.172 -6.555 -9.922 1 98.69 4 CYS B CA 1
ATOM 692 C C . CYS B 1 4 ? 5.434 -7.773 -9.375 1 98.69 4 CYS B C 1
ATOM 694 O O . CYS B 1 4 ? 5.988 -8.875 -9.328 1 98.69 4 CYS B O 1
ATOM 696 N N . MET B 1 5 ? 4.223 -7.512 -8.961 1 98.44 5 MET B N 1
ATOM 697 C CA . MET B 1 5 ? 3.303 -8.602 -8.656 1 98.44 5 MET B CA 1
ATOM 698 C C . MET B 1 5 ? 2.244 -8.742 -9.742 1 98.44 5 MET B C 1
ATOM 700 O O . MET B 1 5 ? 1.486 -7.805 -10 1 98.44 5 MET B O 1
ATOM 704 N N . ARG B 1 6 ? 2.178 -9.93 -10.297 1 98.5 6 ARG B N 1
ATOM 705 C CA . ARG B 1 6 ? 1.264 -10.195 -11.406 1 98.5 6 ARG B CA 1
ATOM 706 C C . ARG B 1 6 ? 0.238 -11.258 -11.031 1 98.5 6 ARG B C 1
ATOM 708 O O . ARG B 1 6 ? 0.595 -12.312 -10.5 1 98.5 6 ARG B O 1
ATOM 715 N N . VAL B 1 7 ? -1.014 -10.953 -11.391 1 98.12 7 VAL B N 1
ATOM 716 C CA . VAL B 1 7 ? -2.066 -11.93 -11.133 1 98.12 7 VAL B CA 1
ATOM 717 C C . VAL B 1 7 ? -1.892 -13.133 -12.055 1 98.12 7 VAL B C 1
ATOM 719 O O . VAL B 1 7 ? -1.83 -12.984 -13.273 1 98.12 7 VAL B O 1
ATOM 722 N N . VAL B 1 8 ? -1.859 -14.328 -11.469 1 98.12 8 VAL B N 1
ATOM 723 C CA . VAL B 1 8 ? -1.625 -15.523 -12.273 1 98.12 8 VAL B CA 1
ATOM 724 C C . VAL B 1 8 ? -2.799 -16.484 -12.125 1 98.12 8 VAL B C 1
ATOM 726 O O . VAL B 1 8 ? -2.941 -17.438 -12.906 1 98.12 8 VAL B O 1
ATOM 729 N N . LYS B 1 9 ? -3.615 -16.281 -11.117 1 96.31 9 LYS B N 1
ATOM 730 C CA . LYS B 1 9 ? -4.773 -17.156 -10.906 1 96.31 9 LYS B CA 1
ATOM 731 C C . LYS B 1 9 ? -5.879 -16.406 -10.164 1 96.31 9 LYS B C 1
ATOM 733 O O . LYS B 1 9 ? -5.613 -15.664 -9.219 1 96.31 9 LYS B O 1
ATOM 738 N N . VAL B 1 10 ? -7.074 -16.562 -10.68 1 94.56 10 VAL B N 1
ATOM 739 C CA . VAL B 1 10 ? -8.258 -16.047 -10.008 1 94.56 10 VAL B CA 1
ATOM 740 C C . VAL B 1 10 ? -9.258 -17.188 -9.781 1 94.56 10 VAL B C 1
ATOM 742 O O . VAL B 1 10 ? -9.703 -17.828 -10.742 1 94.56 10 VAL B O 1
ATOM 745 N N . GLU B 1 11 ? -9.469 -17.391 -8.57 1 92.06 11 GLU B N 1
ATOM 746 C CA . GLU B 1 11 ? -10.5 -18.359 -8.211 1 92.06 11 GLU B CA 1
ATOM 747 C C . GLU B 1 11 ? -11.719 -17.656 -7.609 1 92.06 11 GLU B C 1
ATOM 749 O O . GLU B 1 11 ? -11.586 -16.828 -6.715 1 92.06 11 GLU B O 1
ATOM 754 N N . GLY B 1 12 ? -12.93 -18.031 -8.125 1 89.19 12 GLY B N 1
ATOM 755 C CA . GLY B 1 12 ? -14.117 -17.328 -7.66 1 89.19 12 GLY B CA 1
ATOM 756 C C . GLY B 1 12 ? -14.211 -15.898 -8.156 1 89.19 12 GLY B C 1
ATOM 757 O O . GLY B 1 12 ? -13.867 -15.617 -9.305 1 89.19 12 GLY B O 1
ATOM 758 N N . GLU B 1 13 ? -14.867 -15.07 -7.336 1 85.94 13 GLU B N 1
ATOM 759 C CA . GLU B 1 13 ? -15.031 -13.664 -7.703 1 85.94 13 GLU B CA 1
ATOM 760 C C . GLU B 1 13 ? -14.289 -12.75 -6.73 1 85.94 13 GLU B C 1
ATOM 762 O O . GLU B 1 13 ? -14.445 -12.867 -5.516 1 85.94 13 GLU B O 1
ATOM 767 N N . CYS B 1 14 ? -13.406 -12 -7.285 1 87.81 14 CYS B N 1
ATOM 768 C CA . CYS B 1 14 ? -12.68 -11.008 -6.508 1 87.81 14 CYS B CA 1
ATOM 769 C C . CYS B 1 14 ? -13.391 -9.664 -6.531 1 87.81 14 CYS B C 1
ATOM 771 O O . CYS B 1 14 ? -13.742 -9.164 -7.598 1 87.81 14 CYS B O 1
ATOM 773 N N . ALA B 1 15 ? -13.578 -9.109 -5.418 1 86 15 ALA B N 1
ATOM 774 C CA . ALA B 1 15 ? -14.281 -7.832 -5.305 1 86 15 ALA B CA 1
ATOM 775 C C . ALA B 1 15 ? -13.539 -6.727 -6.055 1 86 15 ALA B C 1
ATOM 777 O O . ALA B 1 15 ? -14.156 -5.797 -6.574 1 86 15 ALA B O 1
ATOM 778 N N . ALA B 1 16 ? -12.219 -6.828 -6.117 1 89.81 16 ALA B N 1
ATOM 779 C CA . ALA B 1 16 ? -11.422 -5.805 -6.793 1 89.81 16 ALA B CA 1
ATOM 780 C C . ALA B 1 16 ? -11.453 -5.992 -8.305 1 89.81 16 ALA B C 1
ATOM 782 O O . ALA B 1 16 ? -10.984 -5.129 -9.055 1 89.81 16 ALA B O 1
ATOM 783 N N . GLY B 1 17 ? -11.938 -7.121 -8.742 1 92.62 17 GLY B N 1
ATOM 784 C CA . GLY B 1 17 ? -12.117 -7.34 -10.164 1 92.62 17 GLY B CA 1
ATOM 785 C C . GLY B 1 17 ? -10.828 -7.688 -10.883 1 92.62 17 GLY B C 1
ATOM 786 O O . GLY B 1 17 ? -10.672 -7.395 -12.07 1 92.62 17 GLY B O 1
ATOM 787 N N . TYR B 1 18 ? -9.898 -8.242 -10.18 1 95.44 18 TYR B N 1
ATOM 788 C CA . TYR B 1 18 ? -8.625 -8.617 -10.797 1 95.44 18 TYR B CA 1
ATOM 789 C C . TYR B 1 18 ? -8.82 -9.734 -11.82 1 95.44 18 TYR B C 1
ATOM 791 O O . TYR B 1 18 ? -9.68 -10.602 -11.633 1 95.44 18 TYR B O 1
ATOM 799 N N . GLU B 1 19 ? -8.039 -9.688 -12.875 1 96.06 19 GLU B N 1
ATOM 800 C CA . GLU B 1 19 ? -7.93 -10.727 -13.898 1 96.06 19 GLU B CA 1
ATOM 801 C C . GLU B 1 19 ? -6.477 -11.148 -14.109 1 96.06 19 GLU B C 1
ATOM 803 O O . GLU B 1 19 ? -5.559 -10.375 -13.836 1 96.06 19 GLU B O 1
ATOM 808 N N . VAL B 1 20 ? -6.371 -12.352 -14.57 1 97.56 20 VAL B N 1
ATOM 809 C CA . VAL B 1 20 ? -5.031 -12.844 -14.875 1 97.56 20 VAL B CA 1
ATOM 810 C C . VAL B 1 20 ? -4.316 -11.852 -15.789 1 97.56 20 VAL B C 1
ATOM 812 O O . VAL B 1 20 ? -4.891 -11.383 -16.781 1 97.56 20 VAL B O 1
ATOM 815 N N . GLY B 1 21 ? -3.121 -11.492 -15.469 1 98.31 21 GLY B N 1
ATOM 816 C CA . GLY B 1 21 ? -2.352 -10.555 -16.281 1 98.31 21 GLY B CA 1
ATOM 817 C C . GLY B 1 21 ? -2.242 -9.18 -15.648 1 98.31 21 GLY B C 1
ATOM 818 O O . GLY B 1 21 ? -1.338 -8.406 -15.984 1 98.31 21 GLY B O 1
ATOM 819 N N . ASP B 1 22 ? -3.193 -8.75 -14.773 1 98.19 22 ASP B N 1
ATOM 820 C CA . ASP B 1 22 ? -3.084 -7.496 -14.039 1 98.19 22 ASP B CA 1
ATOM 821 C C . ASP B 1 22 ? -1.821 -7.469 -13.18 1 98.19 22 ASP B C 1
ATOM 823 O O . ASP B 1 22 ? -1.402 -8.5 -12.648 1 98.19 22 ASP B O 1
ATOM 827 N N . GLU B 1 23 ? -1.209 -6.266 -13.031 1 98.31 23 GLU B N 1
ATOM 828 C CA . GLU B 1 23 ? 0.023 -6.195 -12.258 1 98.31 23 GLU B CA 1
ATOM 829 C C . GLU B 1 23 ? 0.11 -4.883 -11.477 1 98.31 23 GLU B C 1
ATOM 831 O O . GLU B 1 23 ? -0.516 -3.889 -11.859 1 98.31 23 GLU B O 1
ATOM 836 N N . ILE B 1 24 ? 0.784 -4.848 -10.438 1 98.62 24 ILE B N 1
ATOM 837 C CA . ILE B 1 24 ? 1.238 -3.738 -9.609 1 98.62 24 ILE B CA 1
ATOM 838 C C . ILE B 1 24 ? 2.764 -3.746 -9.523 1 98.62 24 ILE B C 1
ATOM 840 O O . ILE B 1 24 ? 3.367 -4.762 -9.172 1 98.62 24 ILE B O 1
ATOM 844 N N . CYS B 1 25 ? 3.393 -2.594 -9.789 1 98.88 25 CYS B N 1
ATOM 845 C CA . CYS B 1 25 ? 4.852 -2.611 -9.852 1 98.88 25 CYS B CA 1
ATOM 846 C C . CYS B 1 25 ? 5.449 -1.54 -8.953 1 98.88 25 CYS B C 1
ATOM 848 O O . CYS B 1 25 ? 4.836 -0.492 -8.734 1 98.88 25 CYS B O 1
ATOM 850 N N . PHE B 1 26 ? 6.613 -1.848 -8.539 1 98.75 26 PHE B N 1
ATOM 851 C CA . PHE B 1 26 ? 7.34 -1.053 -7.559 1 98.75 26 PHE B CA 1
ATOM 852 C C . PHE B 1 26 ? 8.773 -0.813 -8.008 1 98.75 26 PHE B C 1
ATOM 854 O O . PHE B 1 26 ? 9.398 -1.691 -8.609 1 98.75 26 PHE B O 1
ATOM 861 N N . GLU B 1 27 ? 9.281 0.316 -7.703 1 98.06 27 GLU B N 1
ATOM 862 C CA . GLU B 1 27 ? 10.664 0.689 -7.98 1 98.06 27 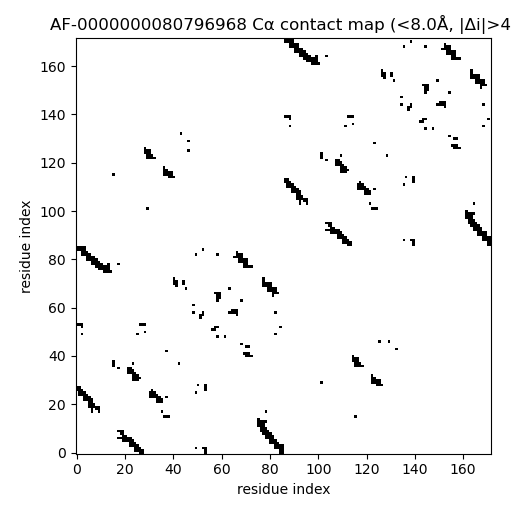GLU B CA 1
ATOM 863 C C . GLU B 1 27 ? 11.164 1.731 -6.984 1 98.06 27 GLU B C 1
ATOM 865 O O . GLU B 1 27 ? 10.445 2.68 -6.656 1 98.06 27 GLU B O 1
ATOM 870 N N . GLY B 1 28 ? 12.375 1.494 -6.477 1 96 28 GLY B N 1
ATOM 871 C CA . GLY B 1 28 ? 12.93 2.467 -5.551 1 96 28 GLY B CA 1
ATOM 872 C C . GLY B 1 28 ? 12.062 2.689 -4.328 1 96 28 GLY B C 1
ATOM 873 O O . GLY B 1 28 ? 11.852 3.83 -3.908 1 96 28 GLY B O 1
ATOM 874 N N . PHE B 1 29 ? 11.352 1.684 -3.828 1 96.19 29 PHE B N 1
ATOM 875 C CA . PHE B 1 29 ? 10.461 1.665 -2.67 1 96.19 29 PHE B CA 1
ATOM 876 C C . PHE B 1 29 ? 9.234 2.537 -2.914 1 96.19 29 PHE B C 1
ATOM 878 O O . PHE B 1 29 ? 8.734 3.184 -1.992 1 96.19 29 PHE B O 1
ATOM 885 N N . ARG B 1 30 ? 8.867 2.613 -4.145 1 98 30 ARG B N 1
ATOM 886 C CA . ARG B 1 30 ? 7.66 3.328 -4.543 1 98 30 ARG B CA 1
ATOM 887 C C . ARG B 1 30 ? 6.766 2.447 -5.406 1 98 30 ARG B C 1
ATOM 889 O O . ARG B 1 30 ? 7.254 1.688 -6.246 1 98 30 ARG B O 1
ATOM 896 N N . LEU B 1 31 ? 5.43 2.463 -5.156 1 98.69 31 LEU B N 1
ATOM 897 C CA . LEU B 1 31 ? 4.465 1.942 -6.121 1 98.69 31 LEU B CA 1
ATOM 898 C C . LEU B 1 31 ? 4.398 2.834 -7.355 1 98.69 31 LEU B C 1
ATOM 900 O O . LEU B 1 31 ? 4.062 4.016 -7.258 1 98.69 31 LEU B O 1
ATOM 904 N N . VAL B 1 32 ? 4.699 2.262 -8.5 1 98.31 32 VAL B N 1
ATOM 905 C CA . VAL B 1 32 ? 4.949 3.141 -9.641 1 98.31 32 VAL B CA 1
ATOM 906 C C . VAL B 1 32 ? 3.881 2.92 -10.711 1 98.31 32 VAL B C 1
ATOM 908 O O . VAL B 1 32 ? 3.639 3.795 -11.539 1 98.31 32 VAL B O 1
ATOM 911 N N . SER B 1 33 ? 3.244 1.838 -10.758 1 97.94 33 SER B N 1
ATOM 912 C CA . SER B 1 33 ? 2.23 1.58 -11.773 1 97.94 33 SER B CA 1
ATOM 913 C C . SER B 1 33 ? 1.31 0.438 -11.359 1 97.94 33 SER B C 1
ATOM 915 O O . SER B 1 33 ? 1.656 -0.361 -10.484 1 97.94 33 SER B O 1
ATOM 917 N N . PHE B 1 34 ? 0.118 0.433 -11.938 1 98.31 34 PHE B N 1
ATOM 918 C CA . PHE B 1 34 ? -0.853 -0.64 -11.758 1 98.31 34 PHE B CA 1
ATOM 919 C C . PHE B 1 34 ? -1.809 -0.708 -12.945 1 98.31 34 PHE B C 1
ATOM 921 O O . PHE B 1 34 ? -2.037 0.295 -13.625 1 98.31 34 PHE B O 1
ATOM 928 N N . THR B 1 35 ? -2.287 -1.867 -13.211 1 98.19 35 THR B N 1
ATOM 929 C CA . THR B 1 35 ? -3.242 -2.094 -14.297 1 98.19 35 THR B CA 1
ATOM 930 C C . THR B 1 35 ? -4.648 -1.69 -13.867 1 98.19 35 THR B C 1
ATOM 932 O O . THR B 1 35 ? -5.418 -1.159 -14.672 1 98.19 35 THR B O 1
ATOM 935 N N . LYS B 1 36 ? -4.992 -1.941 -12.609 1 97.44 36 LYS B N 1
ATOM 936 C CA . LYS B 1 36 ? -6.262 -1.632 -11.961 1 97.44 36 LYS B CA 1
ATOM 937 C C . LYS B 1 36 ? -6.035 -1.066 -10.555 1 97.44 36 LYS B C 1
ATOM 939 O O . LYS B 1 36 ? -4.965 -1.243 -9.977 1 97.44 36 LYS B O 1
ATOM 944 N N . PRO B 1 37 ? -7.078 -0.373 -10.047 1 98 37 PRO B N 1
ATOM 945 C CA . PRO B 1 37 ? -6.949 0.107 -8.672 1 98 37 PRO B CA 1
ATOM 946 C C . PRO B 1 37 ? -6.449 -0.974 -7.715 1 98 37 PRO B C 1
ATOM 948 O O . PRO B 1 37 ? -6.844 -2.137 -7.832 1 98 37 PRO B O 1
ATOM 951 N N . VAL B 1 38 ? -5.602 -0.597 -6.836 1 98.12 38 VAL B N 1
ATOM 952 C CA . VAL B 1 38 ? -4.828 -1.543 -6.035 1 98.12 38 VAL B CA 1
ATOM 953 C C . VAL B 1 38 ? -5.598 -1.89 -4.762 1 98.12 38 VAL B C 1
ATOM 955 O O . VAL B 1 38 ? -5.777 -1.039 -3.887 1 98.12 38 VAL B O 1
ATOM 958 N N . CYS B 1 39 ? -5.973 -3.129 -4.727 1 96.75 39 CYS B N 1
ATOM 959 C CA . CYS B 1 39 ? -6.668 -3.607 -3.533 1 96.75 39 CYS B CA 1
ATOM 960 C C . CYS B 1 39 ? -5.777 -3.482 -2.301 1 96.75 39 CYS B C 1
ATOM 962 O O . CYS B 1 39 ? -4.656 -3.992 -2.283 1 96.75 39 CYS B O 1
ATOM 964 N N . LEU B 1 40 ? -6.293 -2.832 -1.25 1 96.62 40 LEU B N 1
ATOM 965 C CA . LEU B 1 40 ? -5.496 -2.584 -0.052 1 96.62 40 LEU B CA 1
ATOM 966 C C . LEU B 1 40 ? -5.238 -3.881 0.707 1 96.62 40 LEU B C 1
ATOM 968 O O . LEU B 1 40 ? -4.207 -4.02 1.372 1 96.62 40 LEU B O 1
ATOM 972 N N . HIS B 1 41 ? -6.199 -4.914 0.645 1 95.12 41 HIS B N 1
ATOM 973 C CA . HIS B 1 41 ? -5.977 -6.195 1.3 1 95.12 41 HIS B CA 1
ATOM 974 C C . HIS B 1 41 ? -4.801 -6.938 0.674 1 95.12 41 HIS B C 1
ATOM 976 O O . HIS B 1 41 ? -3.92 -7.43 1.386 1 95.12 41 HIS B O 1
ATOM 982 N N . LEU B 1 42 ? -4.773 -7.012 -0.608 1 95.81 42 LEU B N 1
ATOM 983 C CA . LEU B 1 42 ? -3.67 -7.652 -1.315 1 95.81 42 LEU B CA 1
ATOM 984 C C . LEU B 1 42 ? -2.363 -6.902 -1.071 1 95.81 42 LEU B C 1
ATOM 986 O O . LEU B 1 42 ? -1.335 -7.52 -0.778 1 95.81 42 LEU B O 1
ATOM 990 N N . LEU B 1 43 ? -2.482 -5.613 -1.216 1 97.25 43 LEU B N 1
ATOM 991 C CA . LEU B 1 43 ? -1.287 -4.801 -1.023 1 97.25 43 LEU B CA 1
ATOM 992 C C . LEU B 1 43 ? -0.702 -5.016 0.368 1 97.25 43 LEU B C 1
ATOM 994 O O . LEU B 1 43 ? 0.502 -5.234 0.513 1 97.25 43 LEU B O 1
ATOM 998 N N . ALA B 1 44 ? -1.543 -4.934 1.358 1 96.56 44 ALA B N 1
ATOM 999 C CA . ALA B 1 44 ? -1.088 -5.098 2.736 1 96.56 44 ALA B CA 1
ATOM 1000 C C . ALA B 1 44 ? -0.411 -6.449 2.936 1 96.56 44 ALA B C 1
ATOM 1002 O O . ALA B 1 44 ? 0.583 -6.555 3.658 1 96.56 44 ALA B O 1
ATOM 1003 N N . SER B 1 45 ? -0.924 -7.457 2.35 1 95.06 45 SER B N 1
ATOM 1004 C CA . SER B 1 45 ? -0.391 -8.805 2.518 1 95.06 45 SER B CA 1
ATOM 1005 C C . SER B 1 45 ? 0.939 -8.969 1.789 1 95.06 45 SER B C 1
ATOM 1007 O O . SER B 1 45 ? 1.746 -9.828 2.145 1 95.06 45 SER B O 1
ATOM 1009 N N . ALA B 1 46 ? 1.208 -8.141 0.874 1 97.38 46 ALA B N 1
ATOM 1010 C CA . ALA B 1 46 ? 2.365 -8.352 0.008 1 97.38 46 ALA B CA 1
ATOM 1011 C C . ALA B 1 46 ? 3.49 -7.379 0.352 1 97.38 46 ALA B C 1
ATOM 1013 O O . ALA B 1 46 ? 4.633 -7.57 -0.069 1 97.38 46 ALA B O 1
ATOM 1014 N N . LEU B 1 47 ? 3.15 -6.359 1.051 1 97.81 47 LEU B N 1
ATOM 1015 C CA . LEU B 1 47 ? 4.039 -5.211 1.202 1 97.81 47 LEU B CA 1
ATOM 1016 C C . LEU B 1 47 ? 5.375 -5.633 1.797 1 97.81 47 LEU B C 1
ATOM 1018 O O . LEU B 1 47 ? 6.434 -5.223 1.312 1 97.81 47 LEU B O 1
ATOM 1022 N N . HIS B 1 48 ? 5.391 -6.484 2.773 1 97.06 48 HIS B N 1
ATOM 1023 C CA . HIS B 1 48 ? 6.621 -6.898 3.441 1 97.06 48 HIS B CA 1
ATOM 1024 C C . HIS B 1 48 ? 7.52 -7.691 2.5 1 97.06 48 HIS B C 1
ATOM 1026 O O . HIS B 1 48 ? 8.742 -7.539 2.527 1 97.06 48 HIS B O 1
ATOM 1032 N N . VAL B 1 49 ? 6.977 -8.508 1.73 1 97.88 49 VAL B N 1
ATOM 1033 C CA . VAL B 1 49 ? 7.746 -9.312 0.785 1 97.88 49 VAL B CA 1
ATOM 1034 C C . VAL B 1 49 ? 8.32 -8.422 -0.31 1 97.88 49 VAL B C 1
ATOM 1036 O O . VAL B 1 49 ? 9.508 -8.508 -0.633 1 97.88 49 VAL B O 1
ATOM 1039 N N . VAL B 1 50 ? 7.484 -7.5 -0.792 1 98.25 50 VAL B N 1
ATOM 1040 C CA . VAL B 1 50 ? 7.898 -6.562 -1.83 1 98.25 50 VAL B CA 1
ATOM 1041 C C . VAL B 1 50 ? 9.078 -5.727 -1.33 1 98.25 50 VAL B C 1
ATOM 1043 O O . VAL B 1 50 ? 10.07 -5.555 -2.041 1 98.25 50 VAL B O 1
ATOM 1046 N N . TYR B 1 51 ? 8.953 -5.332 -0.077 1 97.69 51 TYR B N 1
ATOM 1047 C CA . TYR B 1 51 ? 10.008 -4.527 0.532 1 97.69 51 TYR B CA 1
ATOM 1048 C C . TYR B 1 51 ? 11.344 -5.262 0.509 1 97.69 51 TYR B C 1
ATOM 1050 O O . TYR B 1 51 ? 12.359 -4.699 0.102 1 97.69 51 TYR B O 1
ATOM 1058 N N . ALA B 1 52 ? 11.305 -6.457 0.944 1 98.06 52 ALA B N 1
ATOM 1059 C CA . ALA B 1 52 ? 12.523 -7.27 0.987 1 98.06 52 ALA B CA 1
ATOM 1060 C C . ALA B 1 52 ? 13.055 -7.531 -0.417 1 98.06 52 ALA B C 1
ATOM 1062 O O . ALA B 1 52 ? 14.273 -7.492 -0.643 1 98.06 52 ALA B O 1
ATOM 1063 N N . MET B 1 53 ? 12.195 -7.715 -1.338 1 98.31 53 MET B N 1
ATOM 1064 C CA . MET B 1 53 ? 12.609 -8.008 -2.709 1 98.31 53 MET B CA 1
ATOM 1065 C C . MET B 1 53 ? 13.281 -6.793 -3.342 1 98.31 53 MET B C 1
ATOM 1067 O O . MET B 1 53 ? 14.203 -6.938 -4.152 1 98.31 53 MET B O 1
ATOM 1071 N N . LEU B 1 54 ? 12.859 -5.637 -2.955 1 98 54 LEU B N 1
ATOM 1072 C CA . LEU B 1 54 ? 13.461 -4.414 -3.477 1 98 54 LEU B CA 1
ATOM 1073 C C . LEU B 1 54 ? 14.898 -4.266 -2.994 1 98 54 LEU B C 1
ATOM 1075 O O . LEU B 1 54 ? 15.672 -3.488 -3.561 1 98 54 LEU B O 1
ATOM 1079 N N . LYS B 1 55 ? 15.258 -5.027 -2.004 1 97.44 55 LYS B N 1
ATOM 1080 C CA . LYS B 1 55 ? 16.641 -5.035 -1.511 1 97.44 55 LYS B CA 1
ATOM 1081 C C . LYS B 1 55 ? 17.391 -6.273 -1.994 1 97.44 55 LYS B C 1
ATOM 1083 O O . LYS B 1 55 ? 18.484 -6.555 -1.532 1 97.44 55 LYS B O 1
ATOM 1088 N N . GLY B 1 56 ? 16.781 -7.039 -2.848 1 97.12 56 GLY B N 1
ATOM 1089 C CA . GLY B 1 56 ? 17.484 -8.109 -3.523 1 97.12 56 GLY B CA 1
ATOM 1090 C C . GLY B 1 56 ? 17.234 -9.477 -2.912 1 97.12 56 GLY B C 1
ATOM 1091 O O . GLY B 1 56 ? 17.844 -10.469 -3.303 1 97.12 56 GLY B O 1
ATOM 1092 N N . ILE B 1 57 ? 16.328 -9.602 -1.952 1 97.75 57 ILE B N 1
ATOM 1093 C CA . ILE B 1 57 ? 16 -10.875 -1.33 1 97.75 57 ILE B CA 1
ATOM 1094 C C . ILE B 1 57 ? 14.992 -11.625 -2.193 1 97.75 57 ILE B C 1
ATOM 1096 O O . ILE B 1 57 ? 14.016 -11.039 -2.674 1 97.75 57 ILE B O 1
ATOM 1100 N N . ASN B 1 58 ? 15.234 -12.859 -2.441 1 96.88 58 ASN B N 1
ATOM 1101 C CA . ASN B 1 58 ? 14.281 -13.68 -3.189 1 96.88 58 ASN B CA 1
ATOM 1102 C C . ASN B 1 58 ? 13.094 -14.086 -2.324 1 96.88 58 ASN B C 1
ATOM 1104 O O . ASN B 1 58 ? 13.258 -14.414 -1.148 1 96.88 58 ASN B O 1
ATOM 1108 N N . PRO B 1 59 ? 11.93 -14.07 -2.957 1 96.94 59 PRO B N 1
ATOM 1109 C CA . PRO B 1 59 ? 10.75 -14.43 -2.166 1 96.94 59 PRO B CA 1
ATOM 1110 C C . PRO B 1 59 ? 10.828 -15.844 -1.599 1 96.94 59 PRO B C 1
ATOM 1112 O O . PRO B 1 59 ? 10.289 -16.109 -0.525 1 96.94 59 PRO B O 1
ATOM 1115 N N . GLU B 1 60 ? 11.539 -16.719 -2.217 1 96.31 60 GLU B N 1
ATOM 1116 C CA . GLU B 1 60 ? 11.68 -18.094 -1.734 1 96.31 60 GLU B CA 1
ATOM 1117 C C . GLU B 1 60 ? 12.414 -18.141 -0.395 1 96.31 60 GLU B C 1
ATOM 1119 O O . GLU B 1 60 ? 12.148 -19 0.436 1 96.31 60 GLU B O 1
ATOM 1124 N N . GLU B 1 61 ? 13.312 -17.266 -0.235 1 96.69 61 GLU B N 1
ATOM 1125 C CA . GLU B 1 61 ? 14.047 -17.172 1.023 1 96.69 61 GLU B CA 1
ATOM 1126 C C . GLU B 1 61 ? 13.117 -16.812 2.178 1 96.69 61 GLU B C 1
ATOM 1128 O O . GLU B 1 61 ? 13.469 -17 3.346 1 96.69 61 GLU B O 1
ATOM 1133 N N . MET B 1 62 ? 11.969 -16.25 1.825 1 96.69 62 MET B N 1
ATOM 1134 C CA . MET B 1 62 ? 10.992 -15.852 2.838 1 96.69 62 MET B CA 1
ATOM 1135 C C . MET B 1 62 ? 9.859 -16.875 2.934 1 96.69 62 MET B C 1
ATOM 1137 O O . MET B 1 62 ? 8.852 -16.625 3.592 1 96.69 62 MET B O 1
ATOM 1141 N N . GLY B 1 63 ? 9.992 -17.984 2.176 1 96.62 63 GLY B N 1
ATOM 1142 C CA . GLY B 1 63 ? 9.023 -19.062 2.297 1 96.62 63 GLY B CA 1
ATOM 1143 C C . GLY B 1 63 ? 7.945 -19.016 1.232 1 96.62 63 GLY B C 1
ATOM 1144 O O . GLY B 1 63 ? 6.98 -19.781 1.289 1 96.62 63 GLY B O 1
ATOM 1145 N N . PHE B 1 64 ? 8.078 -18.109 0.337 1 96.88 64 PHE B N 1
ATOM 1146 C CA . PHE B 1 64 ? 7.098 -18.031 -0.736 1 96.88 64 PHE B CA 1
ATOM 1147 C C . PHE B 1 64 ? 7.539 -18.859 -1.935 1 96.88 64 PHE B C 1
ATOM 1149 O O . PHE B 1 64 ? 8.297 -18.391 -2.781 1 96.88 64 PHE B O 1
ATOM 1156 N N . GLU B 1 65 ? 7.008 -19.969 -1.951 1 96.44 65 GLU B N 1
ATOM 1157 C CA . GLU B 1 65 ? 7.379 -20.906 -3.002 1 96.44 65 GLU B CA 1
ATOM 1158 C C . GLU B 1 65 ? 7.008 -20.375 -4.383 1 96.44 65 GLU B C 1
ATOM 1160 O O . GLU B 1 65 ? 5.879 -19.938 -4.598 1 96.44 65 GLU B O 1
ATOM 1165 N N . ASP B 1 66 ? 7.965 -20.406 -5.285 1 96.88 66 ASP B N 1
ATOM 1166 C CA . ASP B 1 66 ? 7.805 -19.953 -6.664 1 96.88 66 ASP B CA 1
ATOM 1167 C C . ASP B 1 66 ? 7.434 -18.484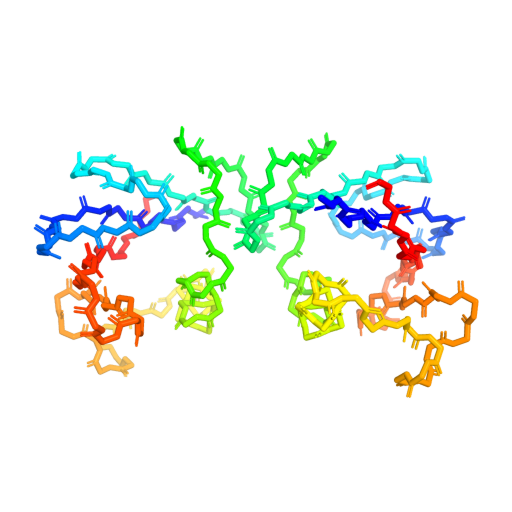 -6.727 1 96.88 66 ASP B C 1
ATOM 1169 O O . ASP B 1 66 ? 6.879 -18.016 -7.727 1 96.88 66 ASP B O 1
ATOM 1173 N N . GLY B 1 67 ? 7.559 -17.844 -5.609 1 97.44 67 GLY B N 1
ATOM 1174 C CA . GLY B 1 67 ? 7.246 -16.422 -5.531 1 97.44 67 GLY B CA 1
ATOM 1175 C C . GLY B 1 67 ? 5.754 -16.141 -5.535 1 97.44 67 GLY B C 1
ATOM 1176 O O . GLY B 1 67 ? 5.32 -15.07 -5.965 1 97.44 67 GLY B O 1
ATOM 1177 N N . LEU B 1 68 ? 5.012 -17.156 -5.152 1 97.94 68 LEU B N 1
ATOM 1178 C CA . LEU B 1 68 ? 3.561 -17.016 -5.203 1 97.94 68 LEU B CA 1
ATOM 1179 C C . LEU B 1 68 ? 3.016 -16.5 -3.869 1 97.94 68 LEU B C 1
ATOM 1181 O O . LEU B 1 68 ? 3.498 -16.906 -2.807 1 97.94 68 LEU B O 1
ATOM 1185 N N . LEU B 1 69 ? 2.074 -15.625 -3.961 1 96.88 69 LEU B N 1
ATOM 1186 C CA . LEU B 1 69 ? 1.362 -15.086 -2.809 1 96.88 69 LEU B CA 1
ATOM 1187 C C . LEU B 1 69 ? -0.135 -15 -3.088 1 96.88 69 LEU B C 1
ATOM 1189 O O . LEU B 1 69 ? -0.545 -14.617 -4.188 1 96.88 69 LEU B O 1
ATOM 1193 N N . ARG B 1 70 ? -0.931 -15.359 -2.162 1 94.12 70 ARG B N 1
ATOM 1194 C CA . ARG B 1 70 ? -2.381 -15.352 -2.326 1 94.12 70 ARG B CA 1
ATOM 1195 C C . ARG B 1 70 ? -3.02 -14.242 -1.504 1 94.12 70 ARG B C 1
ATOM 1197 O O . ARG B 1 70 ? -2.619 -13.992 -0.364 1 94.12 70 ARG B O 1
ATOM 1204 N N . CYS B 1 71 ? -3.98 -13.586 -2.141 1 93.69 71 CYS B N 1
ATOM 1205 C CA . CYS B 1 71 ? -4.758 -12.602 -1.396 1 93.69 71 CYS B CA 1
ATOM 1206 C C . CYS B 1 71 ? -5.398 -13.234 -0.164 1 93.69 71 CYS B C 1
ATOM 1208 O O . CYS B 1 71 ? -5.891 -14.359 -0.222 1 93.69 71 CYS B O 1
ATOM 1210 N N . PRO B 1 72 ? -5.562 -12.492 0.875 1 90.31 72 PRO B N 1
ATOM 1211 C CA . PRO B 1 72 ? -6.012 -13.078 2.141 1 90.31 72 PRO B CA 1
ATOM 1212 C C . PRO B 1 72 ? -7.527 -13.227 2.215 1 90.31 72 PRO B C 1
ATOM 1214 O O . PRO B 1 72 ? -8.047 -13.797 3.176 1 90.31 72 PRO B O 1
ATOM 1217 N N . ASP B 1 73 ? -8.289 -12.703 1.254 1 82.94 73 ASP B N 1
ATOM 1218 C CA . ASP B 1 73 ? -9.742 -12.789 1.294 1 82.94 73 ASP B CA 1
ATOM 1219 C C . ASP B 1 73 ? -10.211 -14.234 1.11 1 82.94 73 ASP B C 1
ATOM 1221 O O . ASP B 1 73 ? -10.047 -14.812 0.034 1 82.94 73 ASP B O 1
ATOM 1225 N N . PRO B 1 74 ? -10.875 -14.961 2.07 1 75.19 74 PRO B N 1
ATOM 1226 C CA . PRO B 1 74 ? -11.258 -16.375 1.983 1 75.19 74 PRO B CA 1
ATOM 1227 C C . PRO B 1 74 ? -12.547 -16.578 1.191 1 75.19 74 PRO B C 1
ATOM 1229 O O . PRO B 1 74 ? -12.828 -17.703 0.755 1 75.19 74 PRO B O 1
ATOM 1232 N N . LYS B 1 75 ? -13.523 -15.812 1.296 1 69.31 75 LYS B N 1
ATOM 1233 C CA . LYS B 1 75 ? -14.906 -16.125 0.949 1 69.31 75 LYS B CA 1
ATOM 1234 C C . LYS B 1 75 ? -15.086 -16.219 -0.563 1 69.31 75 LYS B C 1
ATOM 1236 O O . LYS B 1 75 ? -15.656 -17.188 -1.067 1 69.31 75 LYS B O 1
ATOM 1241 N N . ARG B 1 76 ? -14.898 -15.109 -1.281 1 63.03 76 ARG B N 1
ATOM 1242 C CA . ARG B 1 76 ? -15.469 -15 -2.619 1 63.03 76 ARG B CA 1
ATOM 1243 C C . ARG B 1 76 ? -14.484 -15.492 -3.676 1 63.03 76 ARG B C 1
ATOM 1245 O O . ARG B 1 76 ? -14.883 -15.828 -4.793 1 63.03 76 ARG B O 1
ATOM 1252 N N . GLY B 1 77 ? -13.297 -15.719 -3.188 1 71.44 77 GLY B N 1
ATOM 1253 C CA . GLY B 1 77 ? -12.281 -16.078 -4.168 1 71.44 77 GLY B CA 1
ATOM 1254 C C . GLY B 1 77 ? -10.867 -15.781 -3.707 1 71.44 77 GLY B C 1
ATOM 1255 O O . GLY B 1 77 ? -10.664 -15.266 -2.607 1 71.44 77 GLY B O 1
ATOM 1256 N N . SER B 1 78 ? -10.031 -16.516 -4.301 1 85.69 78 SER B N 1
ATOM 1257 C CA . SER B 1 78 ? -8.617 -16.328 -4.004 1 85.69 78 SER B CA 1
ATOM 1258 C C . SER B 1 78 ? -7.859 -15.844 -5.234 1 85.69 78 SER B C 1
ATOM 1260 O O . SER B 1 78 ? -8.023 -16.391 -6.328 1 85.69 78 SER B O 1
ATOM 1262 N N . VAL B 1 79 ? -7.211 -14.695 -5.098 1 94.81 79 VAL B N 1
ATOM 1263 C CA . VAL B 1 79 ? -6.32 -14.203 -6.137 1 94.81 79 VAL B CA 1
ATOM 1264 C C . VAL B 1 79 ? -4.875 -14.57 -5.801 1 94.81 79 VAL B C 1
ATOM 1266 O O . VAL B 1 79 ? -4.41 -14.336 -4.684 1 94.81 79 VAL B O 1
ATOM 1269 N N . THR B 1 80 ? -4.254 -15.172 -6.746 1 96.88 80 THR B N 1
ATOM 1270 C CA . THR B 1 80 ? -2.842 -15.5 -6.594 1 96.88 80 THR B CA 1
ATOM 1271 C C . THR B 1 80 ? -1.98 -14.617 -7.492 1 96.88 80 THR B C 1
ATOM 1273 O O . THR B 1 80 ? -2.285 -14.445 -8.672 1 96.88 80 THR B O 1
ATOM 1276 N N . VAL B 1 81 ? -0.979 -14.125 -6.922 1 98.19 81 VAL B N 1
ATOM 1277 C CA . VAL B 1 81 ? -0.046 -13.305 -7.688 1 98.19 81 VAL B CA 1
ATOM 1278 C C . VAL B 1 81 ? 1.34 -13.945 -7.672 1 98.19 81 VAL B C 1
ATOM 1280 O O . VAL B 1 81 ? 1.683 -14.672 -6.73 1 98.19 81 VAL B O 1
ATOM 1283 N N . LYS B 1 82 ? 2.059 -13.672 -8.672 1 98.56 82 LYS B N 1
ATOM 1284 C CA . LYS B 1 82 ? 3.475 -14.023 -8.734 1 98.56 82 LYS B CA 1
ATOM 1285 C C . LYS B 1 82 ? 4.352 -12.781 -8.609 1 98.56 82 LYS B C 1
ATOM 1287 O O . LYS B 1 82 ? 4.168 -11.805 -9.344 1 98.56 82 LYS B O 1
ATOM 1292 N N . LEU B 1 83 ? 5.266 -12.781 -7.664 1 98.38 83 LEU B N 1
ATOM 1293 C CA . LEU B 1 83 ? 6.23 -11.703 -7.434 1 98.38 83 LEU B CA 1
ATOM 1294 C C . LEU B 1 83 ? 7.508 -11.945 -8.227 1 98.38 83 LEU B C 1
ATOM 1296 O O . LEU B 1 83 ? 8.117 -13.016 -8.125 1 98.38 83 LEU B O 1
ATOM 1300 N N . GLU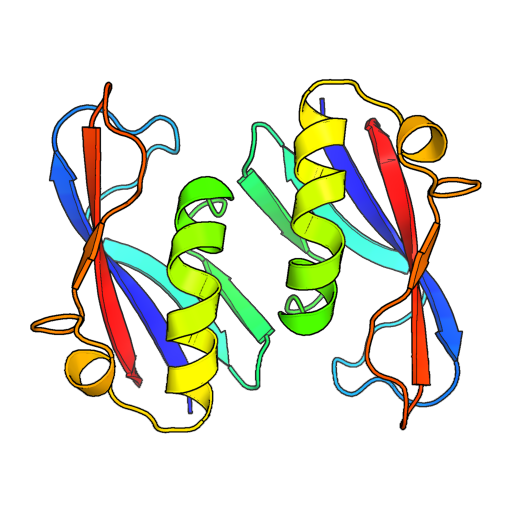 B 1 84 ? 7.871 -10.898 -8.898 1 96.94 84 GLU B N 1
ATOM 1301 C CA . GLU B 1 84 ? 9.039 -11.055 -9.758 1 96.94 84 GLU B CA 1
ATOM 1302 C C . GLU B 1 84 ? 9.883 -9.781 -9.773 1 96.94 84 GLU B C 1
ATOM 1304 O O . GLU B 1 84 ? 9.352 -8.672 -9.672 1 96.94 84 GLU B O 1
ATOM 1309 N N . ARG B 1 85 ? 11.211 -10.008 -9.938 1 96.19 85 ARG B N 1
ATOM 1310 C CA . ARG B 1 85 ? 12.141 -8.898 -10.164 1 96.19 85 ARG B CA 1
ATOM 1311 C C . ARG B 1 85 ? 12.43 -8.727 -11.648 1 96.19 85 ARG B C 1
ATOM 1313 O O . ARG B 1 85 ? 12.602 -9.711 -12.375 1 96.19 85 ARG B O 1
ATOM 1320 N N . ARG B 1 86 ? 12.297 -7.48 -12.016 1 93.19 86 ARG B N 1
ATOM 1321 C CA . ARG B 1 86 ? 12.562 -7.141 -13.406 1 93.19 86 ARG B CA 1
ATOM 1322 C C . ARG B 1 86 ? 13.617 -6.043 -13.508 1 93.19 86 ARG B C 1
ATOM 1324 O O . ARG B 1 86 ? 13.734 -5.199 -12.609 1 93.19 86 ARG B O 1
#

Secondary structure (DSSP, 8-state):
-EEEEEEEEEEE--TT---TT-EEEEETTEEEEESS-EEHHHHHHHHHHHHHHHTT--GGGGT-GGGEEE-S--SSEEEEEEEEE-/-EEEEEEEEEEE--TT---TT-EEEEETTEEEEESS-EEHHHHHHHHHHHHHHTTT--GGGGT-GGGEEE-S--SSEEEEEEEEE-

Sequence (172 aa):
MKVCMRVVKVEGECAAGYEVGDEICFEGFRLVSFTKPVCLHLLASALHVVYAMLKGINPEEMGFEDGLLRCPDPKRGSVTVKLERRMKVCMRVVKVEGECAAGYEVGDEICFEGFRLVSFTKPVCLHLLASALHVVYAMLKGINPEEMGFEDGLLRCPDPKRGSVTVKLERR

=== Feature glossary ===
Key to the feature types in this record:

Secondary structure (8-state, DSSP). Secondary structure is the local, repeating backbone conformation. DSSP classifies it into eight states by reading the hydrogen-bond network: three helix types (H, G, I), two β types (E, B), two non-regular types (T, S), and unstructured coil (-).

Backbone torsions (φ/ψ). Backbone dihedral angles. Every residue except chain termini has a φ (preceding-C → N → Cα → C) and a ψ (N → Cα → C → next-N). They are reported in degrees following the IUPAC sign convention. Secondary structure is essentially a statement about which (φ, ψ) basin each residue occupies.

Predicted aligned error. Predicted Aligned Error (PAE) is an AlphaFold confidence matrix: entry (i, j) is the expected error in the position of residue j, in ångströms, when the prediction is superimposed on the true structure at residue i. Low PAE within a block of residues means that block is internally rigid and well-predicted; high PAE between two blocks means their relative placement is uncertain even if each block individually is confident.

B-factor. B-factor (Debye–Waller factor) reflects atomic displacement in the crystal lattice. It is an experimental observable (units Å²), not a prediction; low values mean the atom is pinned down, high values mean it moves or is heterogeneous across the crystal.

Secondary structure (3-state, P-SEA). Three-state secondary structure (P-SEA) collapses the eight DSSP classes into helix (a), strand (b), and coil (c). P-SEA assigns these from Cα geometry alone — d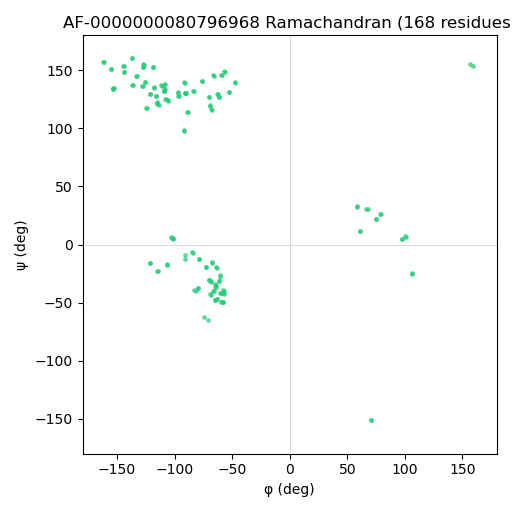istances and angles — without requiring backbone oxygens, so it works on any Cα trace.

Sequence. Primary structure: the covalent order of the twenty standard amino acids along the backbone. Two proteins with the same sequence will (almost always) fold to the same structure; two with 30% identity often share a fold but not the details.

pLDDT. pLDDT is the predicted lDDT-Cα score: AlphaFold's confidence that the local environment of each residue (all inter-atomic distances within 15 Å) is correctly placed. It is a per-residue number between 0 and 100, with higher meaning more reliable.

InterPro / GO / CATH / organism. Functional annotations link the protein to curated databases. InterPro entries identify conserved domains and families by matching the sequence against member-database signatures (Pfam, PROSITE, CDD, …). Gene Ontology (GO) terms describe molecular function, biological process, and cellular component in a controlled vocabulary. CATH places the structure in a hierarchical fold classification (Class/Architecture/Topology/Homologous-superfamily). The organism is the source species.

Contact-map, Ramachandran, and PAE plots. Three diagnostic plots accompany the record. The Cα contact map visualizes the tertiary structure as a 2D adjacency matrix (8 Å cutoff, sequence-local contacts suppressed). The Ramachandran plot shows the distribution of backbone (φ, ψ) torsions, with points in the α and β basins reflecting secondary structure content. The PAE plot shows AlphaFold's inter-residue confidence as a color matrix.

mmCIF coordinates. The mmCIF table is the protein's shape written out atom by atom. For each backbone N, Cα, C, and carbonyl O, it records an (x, y, z) coordinate triple in Å plus the residue type, chain letter, and residue number.

Radius of gyration, Cα contacts, bounding box. Three whole-structure scalars: the radius of gyration (RMS distance of Cα from centroid, in Å), the count of Cα–Cα contacts (pairs closer than 8 Å and separated by more than four residues in sequence — i.e. tertiary, not local, contacts), and the bounding-box dimensions. Together they distinguish compact globular folds from extended fibres or disordered chains.

Foldseek 3Di. The Foldseek 3Di string encodes local tertiary geometry as a 20-letter alphabet — one character per residue — derived from the relative positions of nearby Cα atoms. Unlike the amino-acid sequence, 3Di is a direct function of the 3D structure, so two proteins with the same fold have similar 3Di strings even at low sequence identity.

Rendered structure images. Six rendered views show the 3D structure from the faces of a cube — i.e. along ±x, ±y, ±z. Rendering representation is drawn randomly per protein from cartoon (secondary-structure ribbons), sticks (backbone bonds), or molecular surface; coloring is either N→C rainbow (blue at the N-terminus through red at the C-terminus) or one color per chain.

Nearest PDB structures. The Foldseek neighbor list gives the closest experimentally determined structures in the PDB, ranked by structural alignment. TM-score near 1 means near-identical fold; near 0.3 means only rough topology match. This is how one finds what a novel AlphaFold prediction most resembles in the solved-structure universe.

Solvent-accessible surface area. SASA measures how much of the protein is reachable by solvent. It is computed by rolling a water-sized probe over the atomic surface and summing the exposed area (Å²). Per-residue SASA distinguishes core (buried, low SASA) from surface (exposed, high SASA) residues; total SASA is a whole-molecule size measure.